Protein AF-X1VS30-F1 (afdb_monomer_lite)

pLDDT: mean 95.07, std 5.63, range [61.12, 98.56]

Radius of gyration: 14.59 Å; chains: 1; bounding box: 32×29×35 Å

Structure (mmCIF, N/CA/C/O backbone):
data_AF-X1VS30-F1
#
_entry.id   AF-X1VS30-F1
#
loop_
_atom_site.group_PDB
_atom_site.id
_atom_site.type_symbol
_atom_site.label_atom_id
_atom_site.label_alt_id
_atom_site.label_comp_id
_atom_site.label_asym_id
_atom_site.label_entity_id
_atom_site.label_seq_id
_atom_site.pdbx_PDB_ins_code
_atom_site.Cartn_x
_atom_site.Cartn_y
_atom_site.Cartn_z
_atom_site.occupancy
_atom_site.B_iso_or_equiv
_atom_site.auth_seq_id
_atom_site.auth_comp_id
_atom_site.auth_asym_id
_atom_site.auth_atom_id
_atom_site.pdbx_PDB_model_num
ATOM 1 N N . GLY A 1 1 ? 2.646 11.022 4.093 1.00 61.12 1 GLY A N 1
ATOM 2 C CA . GLY A 1 1 ? 3.052 11.114 2.662 1.00 61.12 1 GLY A CA 1
ATOM 3 C C . GLY A 1 1 ? 4.440 10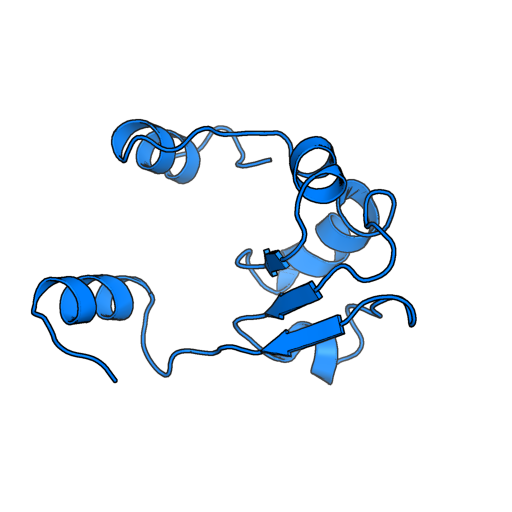.524 2.493 1.00 61.12 1 GLY A C 1
ATOM 4 O O . GLY A 1 1 ? 5.016 10.133 3.504 1.00 61.12 1 GLY A O 1
ATOM 5 N N . ASN A 1 2 ? 5.015 10.505 1.282 1.00 70.06 2 ASN A N 1
ATOM 6 C CA . ASN A 1 2 ? 6.472 10.324 1.184 1.00 70.06 2 ASN A CA 1
ATOM 7 C C . ASN A 1 2 ? 7.140 11.429 2.011 1.00 70.06 2 ASN A C 1
ATOM 9 O O . ASN A 1 2 ? 6.766 12.599 1.889 1.00 70.06 2 ASN A O 1
ATOM 13 N N . LYS A 1 3 ? 8.074 11.046 2.885 1.00 81.38 3 LYS A N 1
ATOM 14 C CA . LYS A 1 3 ? 8.877 11.997 3.659 1.00 81.38 3 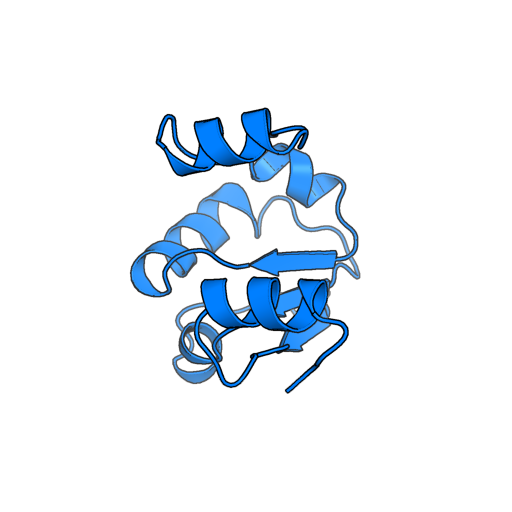LYS A CA 1
ATOM 15 C C . LYS A 1 3 ? 9.713 12.834 2.683 1.00 81.38 3 LYS A C 1
ATOM 17 O O . LYS A 1 3 ? 9.883 12.448 1.531 1.00 81.38 3 LYS A O 1
ATOM 22 N N . GLU A 1 4 ? 10.212 13.990 3.116 1.00 86.00 4 GLU A N 1
ATOM 23 C CA . GLU A 1 4 ? 11.181 14.753 2.315 1.00 86.00 4 GLU A CA 1
ATOM 24 C C . GLU A 1 4 ? 12.512 13.985 2.278 1.00 86.00 4 GLU A C 1
ATOM 26 O O . GLU A 1 4 ? 13.401 14.207 3.097 1.00 86.00 4 GLU A O 1
ATOM 31 N N . ASP A 1 5 ? 12.597 13.008 1.378 1.00 90.44 5 ASP A N 1
ATOM 32 C CA . ASP A 1 5 ? 13.719 12.092 1.226 1.00 90.44 5 ASP A CA 1
ATOM 33 C C . ASP A 1 5 ? 13.984 11.750 -0.252 1.00 90.44 5 ASP A C 1
ATOM 35 O O . ASP A 1 5 ? 13.307 12.211 -1.179 1.00 90.44 5 ASP A O 1
ATOM 39 N N . SER A 1 6 ? 14.990 10.906 -0.477 1.00 93.75 6 SER A N 1
ATOM 40 C CA . SER A 1 6 ? 15.399 10.483 -1.816 1.00 93.75 6 SER A CA 1
ATOM 41 C C . SER A 1 6 ? 14.326 9.686 -2.570 1.00 93.75 6 SER A C 1
ATOM 43 O O . SER A 1 6 ? 14.336 9.684 -3.805 1.00 93.75 6 SER A O 1
ATOM 45 N N . TYR A 1 7 ? 13.378 9.039 -1.880 1.00 92.06 7 TYR A N 1
ATOM 46 C CA . TYR A 1 7 ? 12.261 8.347 -2.527 1.00 92.06 7 TYR A CA 1
ATOM 47 C C . TYR A 1 7 ? 11.262 9.344 -3.103 1.00 92.06 7 TYR A C 1
ATOM 49 O O . TYR A 1 7 ? 10.776 9.148 -4.220 1.00 92.06 7 TYR A O 1
ATOM 57 N N . LYS A 1 8 ? 10.989 10.441 -2.388 1.00 93.81 8 LYS A N 1
ATOM 58 C CA . LYS A 1 8 ? 10.161 11.535 -2.906 1.00 93.81 8 LYS A CA 1
ATOM 59 C C . LYS A 1 8 ? 10.793 12.183 -4.137 1.00 93.81 8 LYS A C 1
ATOM 61 O O . LYS A 1 8 ? 10.111 12.360 -5.145 1.00 93.81 8 LYS A O 1
ATOM 66 N N . GLU A 1 9 ? 12.090 12.481 -4.089 1.00 95.06 9 GLU A N 1
ATOM 67 C CA . GLU A 1 9 ? 12.811 13.041 -5.240 1.00 95.06 9 GLU A CA 1
ATOM 68 C C . GLU A 1 9 ? 12.778 12.111 -6.455 1.00 95.06 9 GLU A C 1
ATOM 70 O O . GLU A 1 9 ? 12.557 12.568 -7.578 1.00 95.06 9 GLU A O 1
ATOM 75 N N . ARG A 1 10 ? 12.984 10.806 -6.241 1.00 95.00 10 ARG A N 1
ATOM 76 C CA . ARG A 1 10 ? 12.910 9.806 -7.310 1.00 95.00 10 ARG A CA 1
ATOM 77 C C . ARG A 1 10 ? 11.512 9.752 -7.920 1.00 95.00 10 ARG A C 1
ATOM 79 O O . ARG A 1 10 ? 11.397 9.848 -9.133 1.00 95.00 10 ARG A O 1
ATOM 86 N N . ALA A 1 11 ? 10.465 9.691 -7.099 1.00 95.31 11 ALA A N 1
ATOM 87 C CA . ALA A 1 11 ? 9.088 9.663 -7.587 1.00 95.31 11 ALA A CA 1
ATOM 88 C C . ALA A 1 11 ? 8.744 10.895 -8.449 1.00 95.31 11 ALA A C 1
ATOM 90 O O . ALA A 1 11 ? 8.098 10.752 -9.485 1.00 95.31 11 ALA A O 1
ATOM 91 N N . LEU A 1 12 ? 9.222 12.090 -8.076 1.00 95.81 12 LEU A N 1
ATOM 92 C CA . LEU A 1 12 ? 9.062 13.296 -8.899 1.00 95.81 12 LEU A CA 1
ATOM 93 C C . LEU A 1 12 ? 9.831 13.206 -10.224 1.00 95.81 12 LEU A C 1
ATOM 95 O O . LEU A 1 12 ? 9.284 13.566 -11.265 1.00 95.81 12 LEU A O 1
ATOM 99 N N . LYS A 1 13 ? 11.080 12.719 -10.200 1.00 97.44 13 LYS A N 1
ATOM 100 C CA . LYS A 1 13 ? 11.895 12.515 -11.413 1.00 97.44 13 LYS A CA 1
ATOM 101 C C . LYS A 1 13 ? 11.264 11.501 -12.368 1.00 97.44 13 LYS A C 1
ATOM 103 O O . LYS A 1 13 ? 11.321 11.702 -13.576 1.00 97.44 13 LYS A O 1
ATOM 108 N N . ASP A 1 14 ? 10.614 10.478 -11.823 1.00 96.88 14 ASP A N 1
ATOM 109 C CA . ASP A 1 14 ? 9.887 9.457 -12.580 1.00 96.88 14 ASP A CA 1
ATOM 110 C C . ASP A 1 14 ? 8.511 9.953 -13.085 1.00 96.88 14 ASP A C 1
ATOM 112 O O . ASP A 1 14 ? 7.796 9.220 -13.766 1.00 96.88 14 ASP A O 1
ATOM 116 N N . GLY A 1 15 ? 8.132 11.203 -12.785 1.00 97.69 15 GLY A N 1
ATOM 117 C CA . GLY A 1 15 ? 6.920 11.849 -13.298 1.00 97.69 15 GLY A CA 1
ATOM 118 C C . GLY A 1 15 ? 5.651 11.591 -12.481 1.00 97.69 15 GLY A C 1
ATOM 119 O O . GLY A 1 15 ? 4.552 11.905 -12.945 1.00 97.69 15 GLY A O 1
ATOM 120 N N . PHE A 1 16 ? 5.763 11.044 -11.267 1.00 96.31 16 PHE A N 1
ATOM 121 C CA . PHE A 1 16 ? 4.608 10.809 -10.403 1.00 96.31 16 PHE A CA 1
ATOM 122 C C . PHE A 1 16 ? 4.162 12.077 -9.669 1.00 96.31 16 PHE A C 1
ATOM 124 O O . PHE A 1 16 ? 4.963 12.886 -9.200 1.00 96.31 16 PHE A O 1
ATOM 131 N N . LYS A 1 17 ? 2.843 12.210 -9.501 1.00 93.56 17 LYS A N 1
ATOM 132 C CA . LYS A 1 17 ? 2.252 13.180 -8.572 1.00 93.56 17 LYS A CA 1
ATOM 133 C C . LYS A 1 17 ? 2.329 12.629 -7.154 1.00 93.56 17 LYS A C 1
ATOM 135 O O . LYS A 1 17 ? 2.038 11.457 -6.931 1.00 93.56 17 LYS A O 1
ATOM 140 N N . ILE A 1 18 ? 2.678 13.486 -6.201 1.00 93.12 18 ILE A N 1
ATOM 141 C CA . ILE A 1 18 ? 2.846 13.107 -4.797 1.00 93.12 18 ILE A CA 1
ATOM 142 C C . ILE A 1 18 ? 1.785 13.805 -3.957 1.00 93.12 18 ILE A C 1
ATOM 144 O O . ILE A 1 18 ? 1.538 14.996 -4.127 1.00 93.12 18 ILE A O 1
ATOM 148 N N . PHE A 1 19 ? 1.194 13.047 -3.039 1.00 92.00 19 PHE A N 1
ATOM 149 C CA . PHE A 1 19 ? 0.133 13.494 -2.146 1.00 92.00 19 PHE A CA 1
ATOM 150 C C . PHE A 1 19 ? 0.456 13.121 -0.697 1.00 92.00 19 PHE A C 1
ATOM 152 O O . PHE A 1 19 ? 1.303 12.263 -0.414 1.00 92.00 19 PHE A O 1
ATOM 159 N N . ASN A 1 20 ? -0.259 13.743 0.237 1.00 92.06 20 ASN A N 1
ATOM 160 C CA . ASN A 1 20 ? -0.298 13.268 1.616 1.00 92.06 20 ASN A CA 1
ATOM 161 C C . ASN A 1 20 ? -1.053 11.929 1.686 1.00 92.06 20 ASN A C 1
ATOM 163 O O . ASN A 1 20 ? -1.961 11.696 0.890 1.00 92.06 20 ASN A O 1
ATOM 167 N N . ILE A 1 21 ? -0.700 11.047 2.636 1.00 93.94 21 ILE A N 1
ATOM 168 C CA . ILE A 1 21 ? -1.321 9.707 2.722 1.00 93.94 21 ILE A CA 1
ATOM 169 C C . ILE A 1 21 ? -2.817 9.855 2.993 1.00 93.94 21 ILE A C 1
ATOM 171 O O . ILE A 1 21 ? -3.630 9.307 2.260 1.00 93.94 21 ILE A O 1
ATOM 175 N N . SER A 1 22 ? -3.187 10.679 3.973 1.00 94.38 22 SER A N 1
ATOM 176 C CA . SER A 1 22 ? -4.592 10.936 4.301 1.00 94.38 22 SER A CA 1
ATOM 177 C C . SER A 1 22 ? -5.407 11.493 3.129 1.00 94.38 22 SER A C 1
ATOM 179 O O . SER A 1 22 ? -6.601 11.227 3.036 1.00 94.38 22 SER A O 1
ATOM 181 N N . GLU A 1 23 ? -4.790 12.247 2.214 1.00 94.56 23 GLU A N 1
ATOM 182 C CA . GLU A 1 23 ? -5.470 12.747 1.016 1.00 94.56 23 GLU A CA 1
ATOM 183 C C . GLU A 1 23 ? -5.686 11.634 -0.013 1.00 94.56 23 GLU A C 1
ATOM 185 O O . GLU A 1 23 ? -6.794 11.484 -0.527 1.00 94.56 23 GLU A O 1
ATOM 190 N N . VAL A 1 24 ? -4.645 10.855 -0.326 1.00 93.94 24 VAL A N 1
ATOM 191 C CA . VAL A 1 24 ? -4.742 9.822 -1.367 1.00 93.94 24 VAL A CA 1
ATOM 192 C C . VAL A 1 24 ? -5.637 8.664 -0.926 1.00 93.94 24 VAL A C 1
ATOM 194 O O . VAL A 1 24 ? -6.417 8.169 -1.736 1.00 93.94 24 VAL A O 1
ATOM 197 N N . VAL A 1 25 ? -5.607 8.289 0.357 1.00 96.56 25 VAL A N 1
ATOM 198 C CA . VAL A 1 25 ? -6.426 7.194 0.903 1.00 96.56 25 VAL A CA 1
ATOM 199 C C . VAL A 1 25 ? -7.922 7.492 0.759 1.00 96.56 25 VAL A C 1
ATOM 201 O O . VAL A 1 25 ? -8.666 6.610 0.347 1.00 96.56 25 VAL A O 1
ATOM 204 N N . LYS A 1 26 ? -8.356 8.749 0.945 1.00 96.81 26 LYS A N 1
ATOM 205 C CA . LYS A 1 26 ? -9.763 9.154 0.727 1.00 96.81 26 LYS A CA 1
ATOM 206 C C . LYS A 1 26 ? -10.244 8.968 -0.711 1.00 96.81 26 LYS A C 1
ATOM 208 O O . LYS A 1 26 ? -11.445 8.942 -0.965 1.00 96.81 26 LYS A O 1
ATOM 213 N N . ARG A 1 27 ? -9.318 8.940 -1.670 1.00 95.25 27 ARG A N 1
ATOM 214 C CA . ARG A 1 27 ? -9.611 8.943 -3.111 1.00 95.25 27 ARG A CA 1
ATOM 215 C C . ARG A 1 27 ? -9.386 7.569 -3.739 1.00 95.25 27 ARG A C 1
ATOM 217 O O . ARG A 1 27 ? -10.004 7.272 -4.754 1.00 95.25 27 ARG A O 1
ATOM 224 N N . ALA A 1 28 ? -8.511 6.749 -3.163 1.00 97.06 28 ALA A N 1
ATOM 225 C CA . ALA A 1 28 ? -8.073 5.483 -3.736 1.00 97.06 28 ALA A CA 1
ATOM 226 C C . ALA A 1 28 ? -9.100 4.360 -3.532 1.00 97.06 28 ALA A C 1
ATOM 228 O O . ALA A 1 28 ? -9.588 4.153 -2.428 1.00 97.06 28 ALA A O 1
ATOM 229 N N . ASP A 1 29 ? -9.428 3.623 -4.598 1.00 97.94 29 ASP A N 1
ATOM 230 C CA . ASP A 1 29 ? -10.144 2.331 -4.543 1.00 97.94 29 ASP A CA 1
ATOM 231 C C . ASP A 1 29 ? -9.239 1.193 -4.092 1.00 97.94 29 ASP A C 1
ATOM 233 O O . ASP A 1 29 ? -9.653 0.349 -3.306 1.00 97.94 29 ASP A O 1
ATOM 237 N N . ILE A 1 30 ? -7.993 1.203 -4.565 1.00 98.06 30 ILE A N 1
ATOM 238 C CA . ILE A 1 30 ? -7.000 0.176 -4.275 1.00 98.06 30 ILE A CA 1
ATOM 239 C C . ILE A 1 30 ? -5.738 0.859 -3.754 1.00 98.06 30 ILE A C 1
ATOM 241 O O . ILE A 1 30 ? -5.192 1.755 -4.402 1.00 98.06 30 ILE A O 1
ATOM 245 N N . ILE A 1 31 ? -5.269 0.429 -2.588 1.00 97.88 31 ILE A N 1
ATOM 246 C CA . ILE A 1 31 ? -4.118 0.999 -1.890 1.00 97.88 31 ILE A CA 1
ATOM 247 C C . ILE A 1 31 ? -3.043 -0.073 -1.785 1.00 97.88 31 ILE A C 1
ATOM 249 O O . ILE A 1 31 ? -3.238 -1.104 -1.151 1.00 97.88 31 ILE A O 1
ATOM 253 N N . PHE A 1 32 ? -1.881 0.180 -2.379 1.00 97.69 32 PHE A N 1
ATOM 254 C CA . PHE A 1 32 ? -0.712 -0.678 -2.217 1.00 97.69 32 PHE A CA 1
ATOM 255 C C . PHE A 1 32 ? 0.121 -0.164 -1.046 1.00 97.69 32 PHE A C 1
ATOM 257 O O . PHE A 1 32 ? 0.716 0.913 -1.124 1.00 97.69 32 PHE A O 1
ATOM 264 N N . LEU A 1 33 ? 0.169 -0.934 0.039 1.00 96.44 33 LEU A N 1
ATOM 265 C CA . LEU A 1 33 ? 0.879 -0.561 1.254 1.00 96.44 33 LEU A CA 1
ATOM 266 C C . LEU A 1 33 ? 2.300 -1.139 1.236 1.00 96.44 33 LEU A C 1
ATOM 268 O O . LEU A 1 33 ? 2.533 -2.284 1.615 1.00 96.44 33 LEU A O 1
ATOM 272 N N . LEU A 1 34 ? 3.244 -0.336 0.735 1.00 95.38 34 LEU A N 1
ATOM 273 C CA . LEU A 1 34 ? 4.620 -0.752 0.410 1.00 95.38 34 LEU A CA 1
ATOM 274 C C . LEU A 1 34 ? 5.688 -0.067 1.282 1.00 95.38 34 LEU A C 1
ATOM 276 O O . LEU A 1 34 ? 6.822 0.138 0.852 1.00 95.38 34 LEU A O 1
ATOM 280 N N . THR A 1 35 ? 5.322 0.336 2.497 1.00 93.94 35 THR A N 1
ATOM 281 C CA . THR A 1 35 ? 6.255 0.881 3.496 1.00 93.94 35 THR A CA 1
ATOM 282 C C . THR A 1 35 ? 6.913 -0.237 4.313 1.00 93.94 35 THR A C 1
ATOM 284 O O . THR A 1 35 ? 6.363 -1.335 4.356 1.00 93.94 35 THR A O 1
ATOM 287 N N . PRO A 1 36 ? 8.034 0.022 5.015 1.00 95.06 36 PRO A N 1
ATOM 288 C CA . PRO A 1 36 ? 8.649 -0.965 5.904 1.00 95.06 36 PRO A CA 1
ATOM 289 C C . PRO A 1 36 ? 7.672 -1.502 6.951 1.00 95.06 36 PRO A C 1
ATOM 291 O O . PRO A 1 36 ? 6.910 -0.722 7.542 1.00 95.06 36 PRO A O 1
ATOM 294 N N . ASP A 1 37 ? 7.733 -2.812 7.191 1.00 97.56 37 ASP A N 1
ATOM 295 C CA . ASP A 1 37 ? 6.797 -3.543 8.045 1.00 97.56 37 ASP A CA 1
ATOM 296 C C . ASP A 1 37 ? 6.751 -2.981 9.476 1.00 97.56 37 ASP A C 1
ATOM 298 O O . ASP A 1 37 ? 5.679 -2.914 10.070 1.00 97.56 37 ASP A O 1
ATOM 302 N N . GLU A 1 38 ? 7.872 -2.492 10.008 1.00 96.38 38 GLU A N 1
ATOM 303 C CA . GLU A 1 38 ? 8.001 -1.987 11.380 1.00 96.38 38 GLU A CA 1
ATOM 304 C C . GLU A 1 38 ? 7.284 -0.650 11.598 1.00 96.38 38 GLU A C 1
ATOM 306 O O . GLU A 1 38 ? 6.818 -0.348 12.695 1.00 96.38 38 GLU A O 1
ATOM 311 N N . THR A 1 39 ? 7.211 0.176 10.553 1.00 94.69 39 THR A N 1
ATOM 312 C CA . THR A 1 39 ? 6.592 1.512 10.624 1.00 94.69 39 THR A CA 1
ATOM 313 C C . THR A 1 39 ? 5.135 1.515 10.172 1.00 94.69 39 THR A C 1
ATOM 315 O O . THR A 1 39 ? 4.395 2.462 10.454 1.00 94.69 39 THR A O 1
ATOM 318 N N . MET A 1 40 ? 4.721 0.455 9.478 1.00 97.00 40 MET A N 1
ATOM 319 C CA . MET A 1 40 ? 3.417 0.344 8.841 1.00 97.00 40 MET A CA 1
ATOM 320 C C . MET A 1 40 ? 2.244 0.421 9.835 1.00 97.00 40 MET A C 1
ATOM 322 O O . MET A 1 40 ? 1.334 1.196 9.543 1.00 97.00 40 MET A O 1
ATOM 326 N N . PRO A 1 41 ? 2.248 -0.251 11.011 1.00 98.00 41 PRO A N 1
ATOM 327 C CA . PRO A 1 41 ? 1.123 -0.185 11.951 1.00 98.00 41 PRO A CA 1
ATOM 328 C C . PRO A 1 41 ? 0.796 1.232 12.416 1.00 98.00 41 PRO A C 1
ATOM 330 O O . PRO A 1 41 ? -0.350 1.670 12.350 1.00 98.00 41 PRO A O 1
ATOM 333 N N . GLN A 1 42 ? 1.821 1.991 12.814 1.00 96.50 42 GLN A N 1
ATOM 334 C CA . GLN A 1 42 ? 1.635 3.352 13.312 1.00 96.50 42 GLN A CA 1
ATOM 335 C C . GLN A 1 42 ? 1.090 4.286 12.223 1.00 96.50 42 GLN A 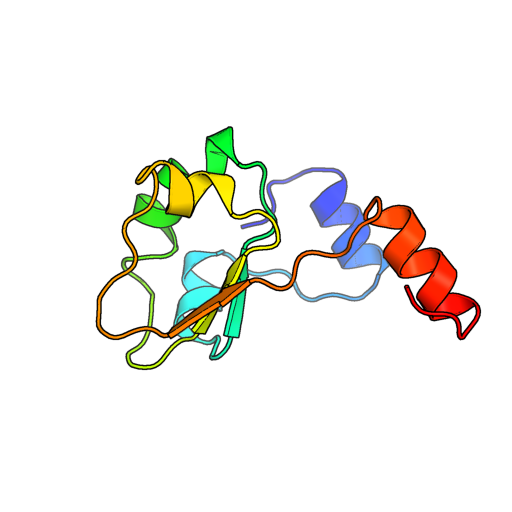C 1
ATOM 337 O O . GLN A 1 42 ? 0.272 5.161 12.499 1.00 96.50 42 GLN A O 1
ATOM 342 N N . MET A 1 43 ? 1.569 4.132 10.990 1.00 95.06 43 MET A N 1
ATOM 343 C CA . MET A 1 43 ? 1.083 4.906 9.851 1.00 95.06 43 MET A CA 1
ATOM 344 C C . MET A 1 43 ? -0.342 4.496 9.461 1.00 95.06 43 MET A C 1
ATOM 346 O O . MET A 1 43 ? -1.145 5.364 9.120 1.00 95.06 43 MET A O 1
ATOM 350 N N . PHE A 1 44 ? -0.657 3.199 9.526 1.00 97.38 44 PHE A N 1
ATOM 351 C CA . PHE A 1 44 ? -1.982 2.672 9.224 1.00 97.38 44 PHE A CA 1
ATOM 352 C C . PHE A 1 44 ? -3.035 3.294 10.143 1.00 97.38 44 PHE A C 1
ATOM 354 O O . PHE A 1 44 ? -3.957 3.937 9.648 1.00 97.38 44 PHE A O 1
ATOM 361 N N . GLU A 1 45 ? -2.829 3.206 11.457 1.00 97.50 45 GLU A N 1
ATOM 362 C CA . GLU A 1 45 ? -3.738 3.749 12.476 1.00 97.50 45 GLU A CA 1
ATOM 363 C C . GLU A 1 45 ? -3.927 5.271 12.337 1.00 97.50 45 GLU A C 1
ATOM 365 O O . GLU A 1 45 ? -5.029 5.797 12.470 1.00 97.50 45 GLU A O 1
ATOM 370 N N . LYS A 1 46 ? -2.847 6.010 12.047 1.00 96.25 46 LYS A N 1
ATOM 371 C CA . LYS A 1 46 ? -2.876 7.482 12.046 1.00 96.25 46 LYS A CA 1
ATOM 372 C C . LYS A 1 46 ? -3.369 8.103 10.746 1.00 96.25 46 LYS A C 1
ATOM 374 O O . LYS A 1 46 ? -4.036 9.135 10.779 1.00 96.25 46 LYS A O 1
ATOM 379 N N . GLU A 1 47 ? -2.970 7.551 9.604 1.00 95.94 47 GLU A N 1
ATOM 380 C CA . GLU A 1 47 ? -3.150 8.203 8.302 1.00 95.94 47 GLU A CA 1
ATOM 381 C C . GLU A 1 47 ? -4.000 7.391 7.321 1.00 95.94 47 GLU A C 1
ATOM 383 O O . GLU A 1 47 ? -4.553 7.991 6.397 1.00 95.94 47 GLU A O 1
ATOM 388 N N . ILE A 1 48 ? -4.138 6.073 7.500 1.00 97.06 48 ILE A N 1
ATOM 389 C CA . ILE A 1 48 ? -4.866 5.214 6.555 1.00 97.06 48 ILE A CA 1
ATOM 390 C C . ILE A 1 48 ? -6.261 4.904 7.083 1.00 97.06 48 ILE A C 1
ATOM 392 O O . ILE A 1 48 ? -7.230 5.373 6.496 1.00 97.06 48 ILE A O 1
ATOM 396 N N . GLU A 1 49 ? -6.367 4.186 8.199 1.00 97.31 49 GLU A N 1
ATOM 397 C CA . GLU A 1 49 ? -7.631 3.693 8.755 1.00 97.31 49 GLU A CA 1
ATOM 398 C C . GLU A 1 49 ? -8.717 4.776 8.884 1.00 97.31 49 GLU A C 1
ATOM 400 O O . GLU A 1 49 ? -9.819 4.554 8.381 1.00 97.31 49 GLU A O 1
ATOM 405 N N . PRO A 1 50 ? -8.437 5.988 9.411 1.00 97.25 50 PRO A N 1
ATOM 406 C CA . PRO A 1 50 ? -9.463 7.024 9.566 1.00 97.25 50 PRO A CA 1
ATOM 407 C C . PRO A 1 50 ? -9.943 7.636 8.241 1.00 97.25 50 PRO A C 1
ATOM 409 O O . PRO A 1 50 ? -10.863 8.452 8.229 1.00 97.25 50 PRO A O 1
ATOM 412 N N . ASN A 1 51 ? -9.260 7.329 7.138 1.00 97.56 51 ASN A N 1
ATOM 413 C CA . ASN A 1 51 ? -9.468 7.936 5.829 1.00 97.56 51 ASN A CA 1
ATOM 414 C C . ASN A 1 51 ? -9.928 6.921 4.774 1.00 97.56 51 ASN A C 1
ATOM 416 O O . ASN A 1 51 ? -10.155 7.326 3.631 1.00 97.56 51 ASN A O 1
ATOM 420 N N . LEU A 1 52 ? -10.031 5.635 5.130 1.00 97.56 52 LEU A N 1
ATOM 421 C CA . LEU A 1 52 ? -10.507 4.588 4.233 1.00 97.56 52 LEU A CA 1
ATOM 422 C C . LEU A 1 52 ? -11.963 4.830 3.844 1.00 97.56 52 LEU A C 1
ATOM 424 O O . LEU A 1 52 ? -12.758 5.369 4.611 1.00 97.56 52 LEU A O 1
ATOM 428 N N . LYS A 1 53 ? -12.299 4.402 2.631 1.00 96.00 53 LYS A N 1
ATOM 429 C CA . LYS A 1 53 ? -13.678 4.356 2.158 1.00 96.00 53 LYS A CA 1
ATOM 430 C C . LYS A 1 53 ? -14.241 2.948 2.274 1.00 96.00 53 LYS A C 1
ATOM 432 O O . LYS A 1 53 ? -13.499 1.967 2.193 1.00 96.00 53 LYS A O 1
ATOM 437 N N . ASP A 1 54 ? -15.559 2.874 2.367 1.00 96.69 54 ASP A N 1
ATOM 438 C CA . ASP A 1 54 ? -16.292 1.617 2.288 1.00 96.69 54 ASP A CA 1
ATOM 439 C C . ASP A 1 54 ? -15.973 0.897 0.971 1.00 96.69 54 ASP A C 1
ATOM 441 O O . ASP A 1 54 ? -15.981 1.508 -0.103 1.00 96.69 54 ASP A O 1
ATOM 445 N N . GLY A 1 55 ? -15.655 -0.397 1.056 1.00 96.88 55 GLY A N 1
ATOM 446 C CA . GLY A 1 55 ? -15.290 -1.211 -0.103 1.00 96.88 55 GLY A CA 1
ATOM 447 C C . GLY A 1 55 ? -13.928 -0.882 -0.722 1.00 96.88 55 GLY A C 1
ATOM 448 O O . GLY A 1 55 ? -13.654 -1.318 -1.838 1.00 96.88 55 GLY A O 1
ATOM 449 N N . ALA A 1 56 ? -13.065 -0.111 -0.046 1.00 98.19 56 ALA A N 1
ATOM 450 C CA . ALA A 1 56 ? -11.666 -0.002 -0.456 1.00 98.19 56 ALA A CA 1
ATOM 451 C C . ALA A 1 56 ? -10.978 -1.374 -0.419 1.00 98.19 56 ALA A C 1
ATOM 453 O O . ALA A 1 56 ? -11.372 -2.260 0.332 1.00 98.19 56 ALA A O 1
ATOM 454 N N . CYS A 1 57 ? -9.900 -1.523 -1.180 1.00 98.56 57 CYS A N 1
ATOM 455 C CA . CYS A 1 57 ? -9.044 -2.700 -1.150 1.00 98.56 57 CYS A CA 1
ATOM 456 C C . CYS A 1 57 ? -7.619 -2.304 -0.759 1.00 98.56 57 CYS A C 1
ATOM 458 O O . CYS A 1 57 ? -7.039 -1.386 -1.346 1.00 98.56 57 CYS A O 1
ATOM 460 N N . ILE A 1 58 ? -7.032 -2.995 0.216 1.00 98.31 58 ILE A N 1
ATOM 461 C CA . ILE A 1 58 ? -5.625 -2.823 0.584 1.00 98.31 58 ILE A CA 1
ATOM 462 C C . ILE A 1 58 ? -4.832 -4.048 0.144 1.00 98.31 58 ILE A C 1
ATOM 464 O O . ILE A 1 58 ? -5.104 -5.175 0.554 1.00 98.31 58 ILE A O 1
ATOM 468 N N . ASN A 1 59 ? -3.806 -3.800 -0.664 1.00 98.50 59 ASN A N 1
ATOM 469 C CA . ASN A 1 59 ? -2.814 -4.783 -1.056 1.00 98.50 59 ASN A CA 1
ATOM 470 C C . ASN A 1 59 ? -1.549 -4.665 -0.201 1.00 98.50 59 ASN A C 1
ATOM 472 O O . ASN A 1 59 ? -0.917 -3.605 -0.156 1.00 98.50 59 ASN A O 1
ATOM 476 N N . PHE A 1 60 ? -1.120 -5.789 0.361 1.00 98.12 60 PHE A N 1
ATOM 477 C CA . PHE A 1 60 ? 0.184 -5.946 0.998 1.00 98.12 60 PHE A CA 1
ATOM 478 C C . PHE A 1 60 ? 1.169 -6.669 0.064 1.00 98.12 60 PHE A C 1
ATOM 480 O O . PHE A 1 60 ? 0.772 -7.500 -0.751 1.00 98.12 60 PHE A O 1
ATOM 487 N N . ALA A 1 61 ? 2.467 -6.381 0.202 1.00 96.88 61 ALA A N 1
ATOM 488 C CA . ALA A 1 61 ? 3.542 -7.139 -0.464 1.00 96.88 61 ALA A CA 1
ATOM 489 C C . ALA A 1 61 ? 4.253 -8.140 0.470 1.00 96.88 61 ALA A C 1
ATOM 491 O O . ALA A 1 61 ? 5.080 -8.931 0.024 1.00 96.88 61 ALA A O 1
ATOM 492 N N . SER A 1 62 ? 3.914 -8.111 1.760 1.00 96.44 62 SER A N 1
ATOM 493 C CA . SER A 1 62 ? 4.386 -9.000 2.821 1.00 96.44 62 SER A CA 1
ATOM 494 C C . SER A 1 62 ? 3.209 -9.299 3.744 1.00 96.44 62 SER A C 1
ATOM 496 O O . SER A 1 62 ? 2.445 -8.401 4.090 1.00 96.44 62 SER A O 1
ATOM 498 N N . GLY A 1 63 ? 3.057 -10.556 4.157 1.00 96.88 63 GLY A N 1
ATOM 499 C CA . GLY A 1 63 ? 1.992 -10.957 5.076 1.00 96.88 63 GLY A CA 1
ATOM 500 C C . GLY A 1 63 ? 2.283 -10.635 6.544 1.00 96.88 63 GLY A C 1
ATOM 501 O O . GLY A 1 63 ? 1.427 -10.904 7.379 1.00 96.88 63 GLY A O 1
ATOM 502 N N . TYR A 1 64 ? 3.462 -10.096 6.882 1.00 97.88 64 TYR A N 1
ATOM 503 C CA . TYR A 1 64 ? 3.952 -9.973 8.262 1.00 97.88 64 TYR A CA 1
ATOM 504 C C . TYR A 1 64 ? 2.958 -9.266 9.195 1.00 97.88 64 TYR A C 1
ATOM 506 O O . TYR A 1 64 ? 2.517 -9.840 10.191 1.00 97.88 64 TYR A O 1
ATOM 514 N N . ASN A 1 65 ? 2.540 -8.048 8.847 1.00 98.44 65 ASN A N 1
ATOM 515 C CA . ASN A 1 65 ? 1.664 -7.247 9.703 1.00 98.44 65 ASN A CA 1
ATOM 516 C C . ASN A 1 65 ? 0.277 -7.869 9.932 1.00 98.44 65 ASN A C 1
ATOM 518 O O . ASN A 1 65 ? -0.282 -7.728 11.021 1.00 98.44 65 ASN A O 1
ATOM 522 N N . ILE A 1 66 ? -0.251 -8.590 8.940 1.00 97.81 66 ILE A N 1
ATOM 523 C CA . ILE A 1 66 ? -1.532 -9.298 9.049 1.00 97.81 66 ILE A CA 1
ATOM 524 C C . ILE A 1 66 ? -1.364 -10.603 9.836 1.00 97.81 66 ILE A C 1
ATOM 526 O O . ILE A 1 66 ? -2.097 -10.848 10.790 1.00 97.81 66 ILE A O 1
ATOM 530 N N . ALA A 1 67 ? -0.360 -11.418 9.499 1.00 97.75 67 ALA A N 1
ATOM 531 C CA . ALA A 1 67 ? -0.118 -12.720 10.123 1.00 97.75 67 ALA A CA 1
ATOM 532 C C . ALA A 1 67 ? 0.148 -12.622 11.634 1.00 97.75 67 ALA A C 1
ATOM 534 O O . ALA A 1 67 ? -0.233 -13.517 12.388 1.00 97.75 67 ALA A O 1
ATOM 535 N N . PHE A 1 68 ? 0.775 -11.531 12.080 1.00 98.06 68 PHE A N 1
ATOM 536 C CA . PHE A 1 68 ? 1.080 -11.283 13.489 1.00 98.06 68 PHE A CA 1
ATOM 537 C C . PHE A 1 68 ? 0.090 -10.335 14.184 1.00 98.06 68 PHE A C 1
ATOM 539 O O . PHE A 1 68 ? 0.343 -9.925 15.316 1.00 98.06 68 PHE A O 1
ATOM 546 N N . ASN A 1 69 ? -1.049 -10.012 13.555 1.00 97.38 69 ASN A N 1
ATOM 547 C CA . ASN A 1 69 ? -2.093 -9.133 14.106 1.00 97.38 69 ASN A CA 1
ATOM 548 C C . ASN A 1 69 ? -1.590 -7.742 14.541 1.00 97.38 69 ASN A C 1
ATOM 550 O O . ASN A 1 69 ? -2.141 -7.144 15.470 1.00 97.38 69 ASN A O 1
ATOM 554 N N . LEU A 1 70 ? -0.543 -7.233 13.889 1.00 98.12 70 LEU A N 1
ATOM 555 C CA . LEU A 1 70 ? -0.007 -5.890 14.132 1.00 98.12 70 LEU A CA 1
ATOM 556 C C . LEU A 1 70 ? -0.859 -4.818 13.447 1.00 98.12 70 LEU A C 1
ATOM 558 O O . LEU A 1 70 ? -0.923 -3.686 13.915 1.00 98.12 70 LEU A O 1
ATOM 562 N N . ILE A 1 71 ? -1.540 -5.194 12.363 1.00 98.38 71 ILE A N 1
ATOM 563 C CA . ILE A 1 71 ? -2.605 -4.418 11.730 1.00 98.38 71 ILE A CA 1
ATOM 564 C C . ILE A 1 71 ? -3.870 -5.268 11.742 1.00 98.38 71 ILE A C 1
ATOM 566 O O . ILE A 1 71 ? -3.836 -6.448 11.391 1.00 98.38 71 ILE A O 1
ATOM 570 N N . LYS A 1 72 ? -4.987 -4.653 12.135 1.00 97.50 72 LYS A N 1
ATOM 571 C CA . LYS A 1 72 ? -6.325 -5.248 12.088 1.00 97.50 72 LYS A CA 1
ATOM 572 C C . LYS A 1 72 ? -7.177 -4.433 11.119 1.00 97.50 72 LYS A C 1
ATOM 574 O O . LYS A 1 72 ? -7.682 -3.386 11.512 1.00 97.50 72 LYS A O 1
ATOM 579 N N . PRO A 1 73 ? -7.269 -4.855 9.851 1.00 96.25 73 PRO A N 1
ATOM 580 C CA . PRO A 1 73 ? -8.076 -4.157 8.863 1.00 96.25 73 PRO A CA 1
ATOM 581 C C . PRO A 1 73 ? -9.558 -4.134 9.270 1.00 96.25 73 PRO A C 1
ATOM 583 O O . PRO A 1 73 ? -10.026 -5.115 9.849 1.00 96.25 73 PRO A O 1
ATOM 586 N N . PRO A 1 74 ? -10.303 -3.060 8.963 1.00 97.19 74 PRO A N 1
ATOM 587 C CA . PRO A 1 74 ? -11.748 -3.036 9.166 1.00 97.19 74 PRO A CA 1
ATOM 588 C C . PRO A 1 74 ? -12.479 -4.076 8.304 1.00 97.19 74 PRO A C 1
ATOM 590 O O . PRO A 1 74 ? -12.074 -4.345 7.178 1.00 97.19 74 PRO A O 1
ATOM 593 N N . ASP A 1 75 ? -13.614 -4.588 8.782 1.00 97.69 75 ASP A N 1
ATOM 594 C CA . ASP A 1 75 ? -14.382 -5.633 8.078 1.00 97.69 75 ASP A CA 1
ATOM 595 C C . ASP A 1 75 ? -15.042 -5.156 6.768 1.00 97.69 75 ASP A C 1
ATOM 597 O O . ASP A 1 75 ? -15.523 -5.965 5.978 1.00 97.69 75 ASP A O 1
ATOM 601 N N . TYR A 1 76 ? -15.108 -3.840 6.542 1.00 97.62 76 TYR A N 1
ATOM 602 C CA . TYR A 1 76 ? -15.755 -3.235 5.373 1.00 97.62 76 TYR A CA 1
ATOM 603 C C . TYR A 1 76 ? -14.814 -3.033 4.173 1.00 97.62 76 TYR A C 1
ATOM 605 O O . TYR A 1 76 ? -15.238 -2.461 3.163 1.00 97.62 76 TYR A O 1
ATOM 613 N N . ILE A 1 77 ? -13.548 -3.449 4.282 1.00 98.19 77 ILE A N 1
ATOM 614 C CA . ILE A 1 77 ? -12.567 -3.370 3.196 1.00 98.19 77 ILE A CA 1
ATOM 615 C C . ILE A 1 77 ? -12.118 -4.759 2.745 1.00 98.19 77 ILE A C 1
ATOM 617 O O . ILE A 1 77 ? -12.084 -5.709 3.526 1.00 98.19 77 ILE A O 1
ATOM 621 N N . ASP A 1 78 ? -11.681 -4.847 1.495 1.00 98.56 78 ASP A N 1
ATOM 622 C CA . ASP A 1 78 ? -10.972 -6.015 0.993 1.00 98.56 78 ASP A CA 1
ATOM 623 C C . ASP A 1 78 ? -9.493 -5.958 1.392 1.00 98.56 78 ASP A C 1
ATOM 625 O O . ASP A 1 78 ? -8.842 -4.907 1.358 1.00 98.56 78 ASP A O 1
ATOM 629 N N . VAL A 1 79 ? -8.932 -7.118 1.726 1.00 98.25 79 VAL A N 1
ATOM 630 C CA . VAL A 1 79 ? -7.510 -7.275 2.044 1.00 98.25 79 VAL A CA 1
ATOM 631 C C . VAL A 1 79 ? -6.927 -8.354 1.149 1.00 98.25 79 VAL A C 1
ATOM 633 O O . VAL A 1 79 ? -7.329 -9.516 1.212 1.00 98.25 79 VAL A O 1
ATOM 636 N N . ILE A 1 80 ? -5.962 -7.970 0.319 1.00 98.56 80 ILE A N 1
ATOM 637 C CA . ILE A 1 80 ? -5.290 -8.870 -0.620 1.00 98.56 80 ILE A CA 1
ATOM 638 C C . ILE A 1 80 ? -3.773 -8.814 -0.440 1.00 98.56 80 ILE A C 1
ATOM 640 O O . ILE A 1 80 ? -3.223 -7.920 0.208 1.00 98.56 80 ILE A O 1
ATOM 644 N N . MET A 1 81 ? -3.079 -9.783 -1.032 1.00 98.00 81 MET A N 1
ATOM 645 C CA . MET A 1 81 ? 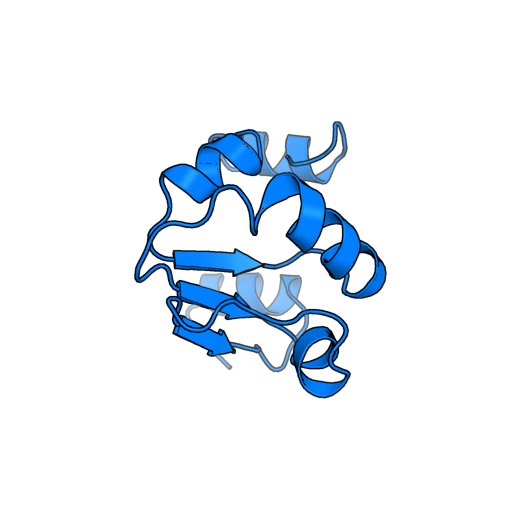-1.623 -9.810 -1.038 1.00 98.00 81 MET A CA 1
ATOM 646 C C . MET A 1 81 ? -1.092 -10.203 -2.413 1.00 98.00 81 MET A C 1
ATOM 648 O O . MET A 1 81 ? -1.350 -11.300 -2.909 1.00 98.00 81 MET A O 1
ATOM 652 N N . ILE A 1 82 ? -0.292 -9.314 -2.988 1.00 97.44 82 ILE A N 1
ATOM 653 C CA . ILE A 1 82 ? 0.502 -9.533 -4.192 1.00 97.44 82 ILE A CA 1
ATOM 654 C C . ILE A 1 82 ? 1.957 -9.372 -3.765 1.00 97.44 82 ILE A C 1
ATOM 656 O O . ILE A 1 82 ? 2.447 -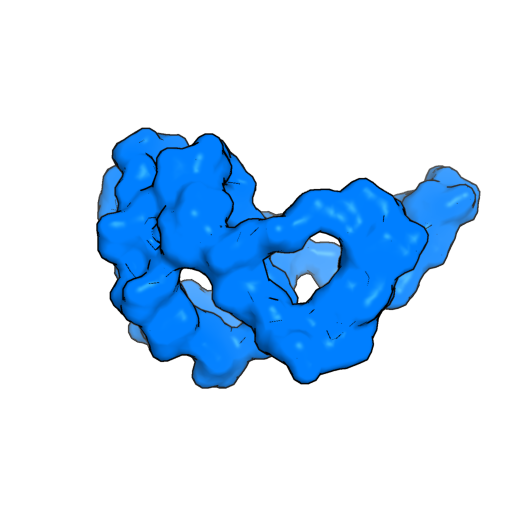8.257 -3.594 1.00 97.44 82 ILE A O 1
ATOM 660 N N . ALA A 1 83 ? 2.628 -10.505 -3.567 1.00 96.06 83 ALA A N 1
ATOM 661 C CA . ALA A 1 83 ? 3.981 -10.583 -3.026 1.00 96.06 83 ALA A CA 1
ATOM 662 C C . ALA A 1 83 ? 4.949 -11.169 -4.073 1.00 96.06 83 ALA A C 1
ATOM 664 O O . ALA A 1 83 ? 5.071 -12.396 -4.173 1.00 96.06 83 ALA A O 1
ATOM 665 N N . PRO A 1 84 ? 5.628 -10.326 -4.877 1.00 94.56 84 PRO A N 1
ATOM 666 C CA . PRO A 1 84 ? 6.650 -10.785 -5.811 1.00 94.56 84 PRO A CA 1
ATOM 667 C C . PRO A 1 84 ? 7.762 -11.549 -5.087 1.00 94.56 84 PRO A C 1
ATOM 669 O O . PRO A 1 84 ? 8.268 -11.108 -4.057 1.00 94.56 84 PRO A O 1
ATOM 672 N N . ARG A 1 85 ? 8.193 -12.685 -5.646 1.00 92.62 85 ARG A N 1
ATOM 673 C CA . ARG A 1 85 ? 9.260 -13.524 -5.069 1.00 92.62 85 ARG A CA 1
ATOM 674 C C . ARG A 1 85 ? 10.661 -13.044 -5.462 1.00 92.62 85 ARG A C 1
ATOM 676 O O . ARG A 1 85 ? 11.519 -13.842 -5.824 1.00 92.62 85 ARG A O 1
ATOM 683 N N . MET A 1 86 ? 10.883 -11.734 -5.415 1.00 91.56 86 MET A N 1
ATOM 684 C CA . MET A 1 86 ? 12.139 -11.094 -5.803 1.00 91.56 86 MET 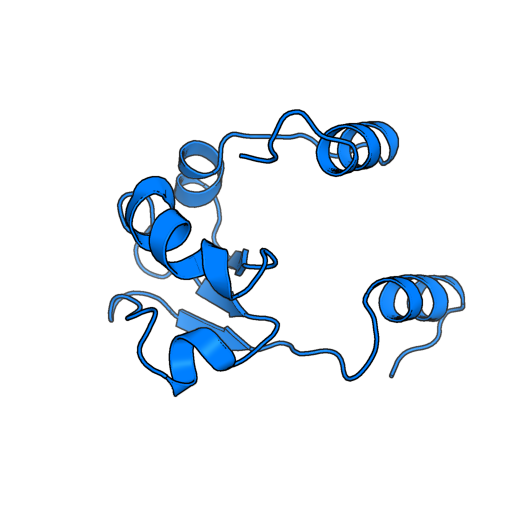A CA 1
ATOM 685 C C . MET A 1 86 ? 12.260 -9.689 -5.200 1.00 91.56 86 MET A C 1
ATOM 687 O O . MET A 1 86 ? 11.278 -9.112 -4.737 1.00 91.56 86 MET A O 1
ATOM 691 N N . ILE A 1 87 ? 13.463 -9.114 -5.234 1.00 94.00 87 ILE A N 1
ATOM 692 C CA . ILE A 1 87 ? 13.681 -7.730 -4.794 1.00 94.00 87 ILE A CA 1
ATOM 693 C C . ILE A 1 87 ? 13.006 -6.735 -5.748 1.00 94.00 87 ILE A C 1
ATOM 695 O O . ILE A 1 87 ? 12.957 -6.959 -6.956 1.00 94.00 87 ILE A O 1
ATOM 699 N N . GLY A 1 88 ? 12.540 -5.598 -5.222 1.00 93.50 88 GLY A N 1
ATOM 700 C CA . GLY A 1 88 ? 11.769 -4.619 -6.001 1.00 93.50 88 GLY A CA 1
ATOM 701 C C . GLY A 1 88 ? 12.483 -4.082 -7.250 1.00 93.50 88 GLY A C 1
ATOM 702 O O . GLY A 1 88 ? 11.840 -3.868 -8.272 1.00 93.50 88 GLY A O 1
ATOM 703 N N . VAL A 1 89 ? 13.812 -3.924 -7.203 1.00 95.12 89 VAL A N 1
ATOM 704 C CA . VAL A 1 89 ? 14.610 -3.530 -8.383 1.00 95.12 89 VAL A CA 1
ATOM 705 C C . VAL A 1 89 ? 14.503 -4.582 -9.488 1.00 95.12 89 VAL A C 1
ATOM 707 O O . VAL A 1 89 ? 14.208 -4.236 -10.628 1.00 95.12 89 VAL A O 1
ATOM 710 N N . GLY A 1 90 ? 14.623 -5.863 -9.134 1.00 95.94 90 GLY A N 1
ATOM 711 C CA . GLY A 1 90 ? 14.494 -6.966 -10.083 1.00 95.94 90 GLY A CA 1
ATOM 712 C C . GLY A 1 90 ? 13.090 -7.069 -10.686 1.00 95.94 90 GLY A C 1
ATOM 713 O O . GLY A 1 90 ? 12.968 -7.354 -11.872 1.00 95.94 90 GLY A O 1
ATOM 714 N N . VAL A 1 91 ? 12.032 -6.760 -9.917 1.00 96.19 91 VAL A N 1
ATOM 715 C CA . VAL A 1 91 ? 10.660 -6.679 -10.466 1.00 96.19 91 VAL A CA 1
ATOM 716 C C . VAL A 1 91 ? 10.615 -5.685 -11.627 1.00 96.19 91 VAL A C 1
ATOM 718 O O . VAL A 1 91 ? 10.047 -5.971 -12.680 1.00 96.19 91 VAL A O 1
ATOM 721 N N . ARG A 1 92 ? 11.223 -4.505 -11.445 1.00 95.88 92 ARG A N 1
ATOM 722 C CA . ARG A 1 92 ? 11.221 -3.455 -12.465 1.00 95.88 92 ARG A CA 1
ATOM 723 C C . ARG A 1 92 ? 12.093 -3.812 -13.668 1.00 95.88 92 ARG A C 1
ATOM 725 O O . ARG A 1 92 ? 11.673 -3.551 -14.792 1.00 95.88 92 ARG A O 1
ATOM 732 N N . GLU A 1 93 ? 13.275 -4.372 -13.441 1.00 96.31 93 GLU A N 1
ATOM 733 C CA . GLU A 1 93 ? 14.201 -4.762 -14.511 1.00 96.31 93 GLU A CA 1
ATOM 734 C C . GLU A 1 93 ? 13.603 -5.851 -15.406 1.00 96.31 93 GLU A C 1
ATOM 736 O O . GLU A 1 93 ? 13.551 -5.666 -16.621 1.00 96.31 93 GLU A O 1
ATOM 741 N N . ASN A 1 94 ? 13.047 -6.917 -14.822 1.00 96.19 94 ASN A N 1
ATOM 742 C CA . ASN A 1 94 ? 12.402 -7.982 -15.593 1.00 96.19 94 ASN A CA 1
ATOM 743 C C . ASN A 1 94 ? 11.231 -7.440 -16.418 1.00 96.19 94 ASN A C 1
ATOM 745 O O . ASN A 1 94 ? 11.163 -7.692 -17.619 1.00 96.19 94 ASN A O 1
ATOM 749 N N . TYR A 1 95 ? 10.376 -6.606 -15.813 1.00 96.44 95 TYR A N 1
ATOM 750 C CA . TYR A 1 95 ? 9.272 -5.970 -16.534 1.00 96.44 95 TYR A CA 1
ATOM 751 C C . TYR A 1 95 ? 9.757 -5.182 -17.763 1.00 96.44 95 TYR A C 1
ATOM 753 O O . TYR A 1 95 ? 9.153 -5.267 -18.831 1.00 96.44 95 TYR A O 1
ATOM 761 N N . LEU A 1 96 ? 10.848 -4.417 -17.635 1.00 96.94 96 LEU A N 1
ATOM 762 C CA . LEU A 1 96 ? 11.408 -3.630 -18.742 1.00 96.94 96 LEU A CA 1
ATOM 763 C C . LEU A 1 96 ? 12.004 -4.502 -19.853 1.00 96.94 96 LEU A C 1
ATOM 765 O O . LEU A 1 96 ? 11.979 -4.093 -21.012 1.00 96.94 96 LEU A O 1
ATOM 769 N N . ASN A 1 97 ? 12.480 -5.699 -19.513 1.00 97.25 97 ASN A N 1
ATOM 770 C CA . ASN A 1 97 ? 12.983 -6.684 -20.469 1.00 97.25 97 ASN A CA 1
ATOM 771 C C . ASN A 1 97 ? 11.866 -7.526 -21.117 1.00 97.25 97 ASN A C 1
ATOM 773 O O . ASN A 1 97 ? 12.155 -8.378 -21.954 1.00 97.25 97 ASN A O 1
ATOM 777 N N . GLY A 1 98 ? 10.593 -7.293 -20.769 1.00 97.25 98 GLY A N 1
ATOM 778 C CA . GLY A 1 98 ? 9.465 -8.099 -21.250 1.00 97.25 98 GLY A CA 1
ATOM 779 C C . GLY A 1 98 ? 9.353 -9.464 -20.566 1.00 97.25 98 GLY A C 1
ATOM 780 O O . GLY A 1 98 ? 8.682 -10.359 -21.077 1.00 97.25 98 GLY A O 1
ATOM 781 N N . GLU A 1 99 ? 10.004 -9.618 -19.417 1.00 95.31 99 GLU A N 1
ATOM 782 C CA . GLU A 1 99 ? 10.020 -10.828 -18.606 1.00 95.31 99 GLU A CA 1
ATOM 783 C C . GLU A 1 99 ? 9.142 -10.658 -17.357 1.00 95.31 99 GLU A C 1
ATOM 785 O O . GLU A 1 99 ? 8.853 -9.550 -16.896 1.00 95.31 99 GLU A O 1
ATOM 790 N N . GLY A 1 100 ? 8.714 -11.784 -16.793 1.00 87.69 100 GLY A N 1
ATOM 791 C CA . GLY A 1 100 ? 8.030 -11.853 -15.505 1.00 87.69 100 GLY A CA 1
ATOM 792 C C . GLY A 1 100 ? 8.768 -12.781 -14.547 1.00 87.69 100 GLY A C 1
ATOM 793 O O . GLY A 1 100 ? 9.827 -13.316 -14.876 1.00 87.69 100 GLY A O 1
ATOM 794 N N . PHE A 1 101 ? 8.188 -12.982 -13.369 1.00 69.56 101 PHE A N 1
ATOM 795 C CA . PHE A 1 101 ? 8.565 -14.059 -12.461 1.00 69.56 101 PHE A CA 1
ATOM 796 C C . PHE A 1 101 ? 7.331 -14.896 -12.135 1.00 69.56 101 PHE A C 1
ATOM 798 O O . PHE A 1 101 ? 6.268 -14.276 -11.899 1.00 69.56 101 PHE A O 1
#

InterPro domains:
  IPR013023 Ketol-acid reductoisomerase [PTHR21371] (3-100)
  IPR013116 Ketol-acid reductoisomerase, N-terminal [PF07991] (4-100)
  IPR013116 Ketol-acid reductoisomerase, N-terminal [PS51850] (1-101)
  IPR036291 NAD(P)-binding domain superfamily [SSF51735] (4-100)

Organism: NCBI:txid412755

Foldseek 3Di:
DPDPDPVVVVCVVVPHDDDFLLVVQLVAQEAEQDDDPVCSLVCCVPRHQVRHDFAREYEYQDCVCVVVVSDDHDPRYHYYYDHAPDDPVVQVVQVVVVHHD

Secondary structure (DSSP, 8-state):
---SSHHHHHHHHTT-----HHHHHTT-SEEEE-S-TTTHHHHIIIIIGGGPPTT-EEEES-SHHHHTTSS---TTSEEEE---SS-HHHHHHHHHTT---

Sequence (101 aa):
GNKEDSYKERALKDGFKIFNISEVVKRADIIFLLTPDETMPQMFEKEIEPNLKDGACINFASGYNIAFNLIKPPDYIDVIMIAPRMIGVGVRENYLNGEGF